Protein AF-A0A453LYG0-F1 (afdb_monomer)

Organism: Aegilops tauschii subsp. strangulata (NCBI:txid200361)

Mean predicted aligned error: 15.46 Å

InterPro domains:
  IPR027417 P-loop containing nucleoside triphosphate hydrolase [G3DSA:3.40.50.300] (55-150)
  IPR027417 P-loop containing nucleoside triphosphate hydrolase [SSF52540] (75-149)
  IPR050130 ATP-dependent Clp protease/Chaperone ClpA/ClpB [PTHR11638] (54-149)

Foldseek 3Di:
DDDDDDPPDPDPPPPPPPVVVVVVVVVVVVVVVCVVVVVVVVVVVVVVVVVVVVVVVVVCVQFWDWLQPDCDDDLPDCVVVLVVLLVLCLDPPPSDDDDDDDPPPPPVSSLNNNSPCQNVVVHPPSCNPPIRIDGDVVSVVVPCPDPDPPPDD

Nearest PDB structures (foldseek):
  1jbk-assembly1_A  TM=9.036E-01  e=5.954E-06  Escherichia coli
  8xon-assembly1_R  TM=9.119E-01  e=1.244E-05  Streptomyces hawaiiensis
  8a8v-assembly1_E  TM=8.755E-01  e=1.100E-05  Mycobacterium tuberculosis
  5wbw-assembly3_D  TM=8.709E-01  e=5.430E-05  Saccharomyces cerevisiae
  5wbw-assembly1_A  TM=8.774E-01  e=1.542E-04  Saccharomyces cerevisiae

Radius of gyration: 32.73 Å; Cα contacts (8 Å, |Δi|>4): 77; chains: 1; bounding box: 90×48×77 Å

Solvent-accessible surface area (backbone atoms only — not comparable to full-atom values): 9706 Å² total; per-residue (Å²): 143,85,83,88,83,70,93,87,58,100,62,87,76,76,77,73,58,72,73,59,57,54,54,53,51,52,50,51,53,54,46,66,67,45,49,64,56,54,53,49,52,50,51,52,53,52,50,51,55,49,47,59,54,49,55,66,51,49,61,48,66,76,41,35,44,79,54,53,72,54,94,62,72,88,62,79,92,54,63,70,62,39,51,51,44,52,59,40,50,67,38,96,66,84,45,74,73,80,92,84,77,69,89,86,72,51,72,66,45,48,57,46,38,46,23,49,30,42,64,71,60,73,48,61,80,87,49,57,85,61,80,44,66,49,68,47,62,66,67,49,53,73,69,56,84,73,82,68,83,86,81,80,126

Secondary structure (DSSP, 8-state):
------TT---------HHHHHHHHHHHHHHHHHHHHHHHHHHHHHHHHHHHHHHHHHHHHHHEEE-TTS------S-HHHHHHHHHHHT-SS---------TTS-HHHHHHHHHHHHHTT-S-GGGTT---EEE-HHHHHHH---S------

pLDDT: mean 73.02, std 14.65, range [38.0, 91.31]

Structure (mmCIF, N/CA/C/O backbone):
data_AF-A0A453LYG0-F1
#
_entry.id   AF-A0A453LYG0-F1
#
loop_
_atom_site.group_PDB
_atom_site.id
_atom_site.type_symbol
_atom_site.label_atom_id
_atom_site.label_alt_id
_atom_site.label_comp_id
_atom_site.label_asym_id
_atom_site.label_entity_id
_atom_site.label_seq_id
_atom_site.pdbx_PDB_ins_code
_atom_site.Cartn_x
_atom_site.Cartn_y
_atom_site.Cartn_z
_atom_site.occupancy
_atom_site.B_iso_or_equiv
_atom_site.auth_seq_id
_atom_site.auth_comp_id
_atom_site.auth_asym_id
_atom_site.auth_atom_id
_atom_site.pdbx_PDB_model_num
ATOM 1 N N . MET A 1 1 ? -38.938 16.462 56.316 1.00 45.50 1 MET A N 1
ATOM 2 C CA . MET A 1 1 ? -40.318 16.333 55.809 1.00 45.50 1 MET A CA 1
ATOM 3 C C . MET A 1 1 ? -41.266 16.518 56.980 1.00 45.50 1 MET A C 1
ATOM 5 O O . MET A 1 1 ? -41.480 15.572 57.719 1.00 45.50 1 MET A O 1
ATOM 9 N N . ILE A 1 2 ? -41.758 17.736 57.197 1.00 43.19 2 ILE A N 1
ATOM 10 C CA . ILE A 1 2 ? -42.880 18.004 58.104 1.00 43.19 2 ILE A CA 1
ATOM 11 C C . ILE A 1 2 ? -43.729 19.033 57.360 1.00 43.19 2 ILE A C 1
ATOM 13 O O . ILE A 1 2 ? -43.300 20.171 57.199 1.00 43.19 2 ILE A O 1
ATOM 17 N N . GLY A 1 3 ? -44.844 18.590 56.783 1.00 43.09 3 GLY A N 1
ATOM 18 C CA . GLY A 1 3 ? -45.801 19.452 56.095 1.00 43.09 3 GLY A CA 1
ATOM 19 C C . GLY A 1 3 ? -47.059 19.551 56.942 1.00 43.09 3 GLY A C 1
ATOM 20 O O . GLY A 1 3 ? -47.745 18.550 57.130 1.00 43.09 3 GLY A O 1
ATOM 21 N N . THR A 1 4 ? -47.332 20.731 57.486 1.00 51.84 4 THR A N 1
ATOM 22 C CA . THR A 1 4 ? -48.637 21.089 58.046 1.00 51.84 4 THR A CA 1
ATOM 23 C C . THR A 1 4 ? -49.592 21.410 56.895 1.00 51.84 4 THR A C 1
ATOM 25 O O . THR A 1 4 ? -49.265 22.209 56.019 1.00 51.84 4 THR A O 1
ATOM 28 N N . TYR A 1 5 ? -50.751 20.750 56.878 1.00 50.91 5 TYR A N 1
ATOM 29 C CA . TYR A 1 5 ? -51.824 20.943 55.900 1.00 50.91 5 TYR A CA 1
ATOM 30 C C . TYR A 1 5 ? -52.843 21.935 56.472 1.00 50.91 5 TYR A C 1
ATOM 32 O O . TYR A 1 5 ? -53.343 21.709 57.572 1.00 50.91 5 TYR A O 1
ATOM 40 N N . ASP A 1 6 ? -53.154 23.004 55.738 1.00 57.72 6 ASP A N 1
ATOM 41 C CA . ASP A 1 6 ? -54.212 23.962 56.086 1.00 57.72 6 ASP A CA 1
ATOM 42 C C . ASP A 1 6 ? -55.398 23.779 55.107 1.00 57.72 6 ASP A C 1
ATOM 44 O O . ASP A 1 6 ? -55.206 23.919 53.895 1.00 57.72 6 ASP A O 1
ATOM 48 N N . PRO A 1 7 ? -56.596 23.369 55.570 1.00 58.22 7 PRO A N 1
ATOM 49 C CA . PRO A 1 7 ? -57.652 22.833 54.704 1.00 58.22 7 PRO A CA 1
ATOM 50 C C . PRO A 1 7 ? -58.574 23.863 54.016 1.00 58.22 7 PRO A C 1
ATOM 52 O O . PRO A 1 7 ? -59.520 23.444 53.354 1.00 58.22 7 PRO A O 1
ATOM 55 N N . LEU A 1 8 ? -58.354 25.180 54.133 1.00 55.19 8 LEU A N 1
ATOM 56 C CA . LEU A 1 8 ? -59.321 26.186 53.636 1.00 55.19 8 LEU A CA 1
ATOM 57 C C . LEU A 1 8 ? -58.927 26.939 52.357 1.00 55.19 8 LEU A C 1
ATOM 59 O O . LEU A 1 8 ? -59.766 27.610 51.759 1.00 55.19 8 LEU A O 1
ATOM 63 N N . LEU A 1 9 ? -57.693 26.801 51.882 1.00 47.69 9 LEU A N 1
ATOM 64 C CA . LEU A 1 9 ? -57.247 27.379 50.615 1.00 47.69 9 LEU A CA 1
ATOM 65 C C . LEU A 1 9 ? -56.514 26.288 49.841 1.00 47.69 9 LEU A C 1
ATOM 67 O O . LEU A 1 9 ? -55.351 26.007 50.110 1.00 47.69 9 LEU A O 1
ATOM 71 N N . GLY A 1 10 ? -57.204 25.658 48.885 1.00 47.00 10 GLY A N 1
ATOM 72 C CA . GLY A 1 10 ? -56.681 24.625 47.978 1.00 47.00 10 GLY A CA 1
ATOM 73 C C . GLY A 1 10 ? -55.614 25.130 46.997 1.00 47.00 10 GLY A C 1
ATOM 74 O O . GLY A 1 10 ? -55.659 24.823 45.811 1.00 47.00 10 GLY A O 1
ATOM 75 N N . ALA A 1 11 ? -54.661 25.920 47.479 1.00 42.06 11 ALA A N 1
ATOM 76 C CA . ALA A 1 11 ? -53.499 26.383 46.757 1.00 42.06 11 ALA A CA 1
ATOM 77 C C . ALA A 1 11 ? -52.268 25.822 47.471 1.00 42.06 11 ALA A C 1
ATOM 79 O O . ALA A 1 11 ? -51.896 26.280 48.551 1.00 42.06 11 ALA A O 1
ATOM 80 N N . GLN A 1 12 ? -51.612 24.833 46.859 1.00 47.00 12 GLN A N 1
ATOM 81 C CA . GLN A 1 12 ? -50.244 24.502 47.237 1.00 47.00 12 GLN A CA 1
ATOM 82 C C . GLN A 1 12 ? -49.354 25.700 46.903 1.00 47.00 12 GLN A C 1
ATOM 84 O O . GLN A 1 12 ? -48.809 25.813 45.805 1.00 47.00 12 GLN A O 1
ATOM 89 N N . VAL A 1 13 ? -49.190 26.607 47.862 1.00 47.72 13 VAL A N 1
ATOM 90 C CA . VAL A 1 13 ? -48.079 27.548 47.853 1.00 47.72 13 VAL A CA 1
ATOM 91 C C . VAL A 1 13 ? -46.841 26.723 48.174 1.00 47.72 13 VAL A C 1
ATOM 93 O O . VAL A 1 13 ? -46.462 26.535 49.327 1.00 47.72 13 VAL A O 1
ATOM 96 N N . VAL A 1 14 ? -46.233 26.174 47.121 1.00 50.84 14 VAL A N 1
ATOM 97 C CA . VAL A 1 14 ? -44.866 25.659 47.148 1.00 50.84 14 VAL A CA 1
ATOM 98 C C . VAL A 1 14 ? -43.988 26.833 47.565 1.00 50.84 14 VAL A C 1
ATOM 100 O O . VAL A 1 14 ? -43.602 27.664 46.740 1.00 50.84 14 VAL A O 1
ATOM 103 N N . GLN A 1 15 ? -43.715 26.945 48.866 1.00 46.97 15 GLN A N 1
ATOM 104 C CA . GLN A 1 15 ? -42.695 27.842 49.383 1.00 46.97 15 GLN A CA 1
ATOM 105 C C . GLN A 1 15 ? -41.366 27.387 48.778 1.00 46.97 15 GLN A C 1
ATOM 107 O O . GLN A 1 15 ? -40.715 26.470 49.276 1.00 46.97 15 GLN A O 1
ATOM 112 N N . ARG A 1 16 ? -40.978 28.012 47.660 1.00 46.25 16 ARG A N 1
ATOM 113 C CA . ARG A 1 16 ? -39.605 27.975 47.166 1.00 46.25 16 ARG A CA 1
ATOM 114 C C . ARG A 1 16 ? -38.742 28.494 48.304 1.00 46.25 16 ARG A C 1
ATOM 116 O O . ARG A 1 16 ? -38.772 29.682 48.620 1.00 46.25 16 ARG A O 1
ATOM 123 N N . THR A 1 17 ? -38.012 27.600 48.951 1.00 51.50 17 THR A N 1
ATOM 124 C CA . THR A 1 17 ? -37.009 27.971 49.938 1.00 51.50 17 THR A CA 1
ATOM 125 C C . THR A 1 17 ? -36.022 28.912 49.249 1.00 51.50 17 THR A C 1
ATOM 127 O O . THR A 1 17 ? -35.336 28.543 48.298 1.00 51.50 17 THR A O 1
ATOM 130 N N . ALA A 1 18 ? -35.972 30.166 49.701 1.00 51.81 18 ALA A N 1
ATOM 131 C CA . ALA A 1 18 ? -35.125 31.219 49.136 1.00 51.81 18 ALA A CA 1
ATOM 132 C C . ALA A 1 18 ? -33.627 30.832 49.076 1.00 51.81 18 ALA A C 1
ATOM 134 O O . ALA A 1 18 ? -32.879 31.362 48.258 1.00 51.81 18 ALA A O 1
ATOM 135 N N . ALA A 1 19 ? -33.206 29.845 49.876 1.00 52.72 19 ALA A N 1
ATOM 136 C CA . ALA A 1 19 ? -31.865 29.263 49.859 1.00 52.72 19 ALA A CA 1
ATOM 137 C C . ALA A 1 19 ? -31.525 28.486 48.568 1.00 52.72 19 ALA A C 1
ATOM 139 O O . ALA A 1 19 ? -30.355 28.344 48.229 1.00 52.72 19 ALA A O 1
ATOM 140 N N . GLN A 1 20 ? -32.521 27.994 47.825 1.00 51.03 20 GLN A N 1
ATOM 141 C CA . GLN A 1 20 ? -32.302 27.241 46.583 1.00 51.03 20 GLN A CA 1
ATOM 142 C C . GLN A 1 20 ? -32.051 28.161 45.377 1.00 51.03 20 GLN A C 1
ATOM 144 O O . GLN A 1 20 ? -31.381 27.768 44.424 1.00 51.03 20 GLN A O 1
ATOM 149 N N . GLY A 1 21 ? -32.541 29.406 45.426 1.00 55.38 21 GLY A N 1
ATOM 150 C CA . GLY A 1 21 ? -32.334 30.398 44.369 1.00 55.38 21 GLY A CA 1
ATOM 151 C C . GLY A 1 21 ? -30.907 30.948 44.325 1.00 55.38 21 GLY A C 1
ATOM 152 O O . GLY A 1 21 ? -30.360 31.126 43.239 1.00 55.38 21 GLY A O 1
ATOM 153 N N . SER A 1 22 ? -30.2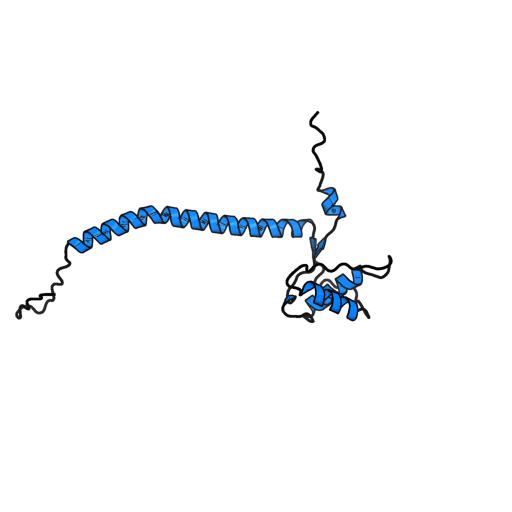73 31.164 45.484 1.00 62.28 22 SER A N 1
ATOM 154 C CA . SER A 1 22 ? -28.905 31.697 45.551 1.00 62.28 22 SER A CA 1
ATOM 155 C C . SER A 1 22 ? -27.869 30.693 45.051 1.00 62.28 22 SER A C 1
ATOM 157 O O . SER A 1 22 ? -26.976 31.069 44.299 1.00 62.28 22 SER A O 1
ATOM 159 N N . VAL A 1 23 ? -28.024 29.411 45.390 1.00 68.00 23 VAL A N 1
ATOM 160 C CA . VAL A 1 23 ? -27.112 28.340 44.962 1.00 68.00 23 VAL A CA 1
ATOM 161 C C . VAL A 1 23 ? -27.195 28.118 43.453 1.00 68.00 23 VAL A C 1
ATOM 163 O O . VAL A 1 23 ? -26.162 28.010 42.799 1.00 68.00 23 VAL A O 1
ATOM 166 N N . LEU A 1 24 ? -28.403 28.123 42.878 1.00 67.94 24 LEU A N 1
ATOM 167 C CA . LEU A 1 24 ? -28.593 28.023 41.426 1.00 67.94 24 LEU A CA 1
ATOM 168 C C . LEU A 1 24 ? -28.040 29.250 40.691 1.00 67.94 24 LEU A C 1
ATOM 170 O O . LEU A 1 24 ? -27.395 29.110 39.652 1.00 67.94 24 LEU A O 1
ATOM 174 N N . HIS A 1 25 ? -28.228 30.445 41.254 1.00 69.94 25 HIS A N 1
ATOM 175 C CA . HIS A 1 25 ? -27.649 31.670 40.712 1.00 69.94 25 HIS A CA 1
ATOM 176 C C . HIS A 1 25 ? -26.112 31.634 40.763 1.00 69.94 25 HIS A C 1
ATOM 178 O O . HIS A 1 25 ? -25.451 31.931 39.769 1.00 69.94 25 HIS A O 1
ATOM 184 N N . GLN A 1 26 ? -25.533 31.175 41.873 1.00 71.50 26 GLN A N 1
ATOM 185 C CA . GLN A 1 26 ? -24.088 31.045 42.052 1.00 71.50 26 GLN A CA 1
ATOM 186 C C . GLN A 1 26 ? -23.480 29.981 41.121 1.00 71.50 26 GLN A C 1
ATOM 188 O O . GLN A 1 26 ? -22.441 30.227 40.512 1.00 71.50 26 GLN A O 1
ATOM 193 N N . LEU A 1 27 ? -24.160 28.850 40.912 1.00 71.56 27 LEU A N 1
ATOM 194 C CA . LEU A 1 27 ? -23.784 27.834 39.921 1.00 71.56 27 LEU A CA 1
ATOM 195 C C . LEU A 1 27 ? -23.823 28.369 38.485 1.00 71.56 27 LEU A C 1
ATOM 197 O O . LEU A 1 27 ? -22.918 28.082 37.707 1.00 71.56 27 LEU A O 1
ATOM 201 N N . SER A 1 28 ? -24.826 29.182 38.140 1.00 70.94 28 SER A N 1
ATOM 202 C CA . SER A 1 28 ? -24.932 29.788 36.806 1.00 70.94 28 SER A CA 1
ATOM 203 C C . SER A 1 28 ? -23.796 30.776 36.511 1.00 70.94 28 SER A C 1
ATOM 205 O O . SER A 1 28 ? -23.317 30.853 35.381 1.00 70.94 28 SER A O 1
ATOM 207 N N . LEU A 1 29 ? -23.313 31.489 37.535 1.00 76.38 29 LEU A N 1
ATOM 208 C CA . LEU A 1 29 ? -22.173 32.402 37.421 1.00 76.38 29 LEU A CA 1
ATOM 209 C C . LEU A 1 29 ? -20.860 31.638 37.230 1.00 76.38 29 LEU A C 1
ATOM 211 O O . LEU A 1 29 ? -20.053 32.007 36.380 1.00 76.38 29 LEU A O 1
ATOM 215 N N . ILE A 1 30 ? -20.676 30.543 37.974 1.00 78.62 30 ILE A N 1
ATOM 216 C CA . ILE A 1 30 ? -19.520 29.650 37.819 1.00 78.62 30 ILE A CA 1
ATOM 217 C C . ILE A 1 30 ? -19.527 29.013 36.423 1.00 78.62 30 ILE A C 1
ATOM 219 O O . ILE A 1 30 ? -18.497 28.988 35.752 1.00 78.62 30 ILE A O 1
ATOM 223 N N . TRP A 1 31 ? -20.692 28.561 35.952 1.00 74.56 31 TRP A N 1
ATOM 224 C CA . TRP A 1 31 ? -20.843 27.980 34.620 1.00 74.56 31 TRP A CA 1
ATOM 225 C C . TRP A 1 31 ? -20.478 28.978 33.513 1.00 74.56 31 TRP A C 1
ATOM 227 O O . TRP A 1 31 ? -19.649 28.660 32.664 1.00 74.56 31 TRP A O 1
ATOM 237 N N . ARG A 1 32 ? -20.978 30.224 33.577 1.00 73.69 32 ARG A N 1
ATOM 238 C CA . ARG A 1 32 ? -20.622 31.295 32.620 1.00 73.69 32 ARG A CA 1
ATOM 239 C C . ARG A 1 32 ? -19.126 31.624 32.598 1.00 73.69 32 ARG A C 1
ATOM 241 O O . ARG A 1 32 ? -18.632 32.086 31.574 1.00 73.69 32 ARG A O 1
ATOM 248 N N . GLY A 1 33 ? -18.405 31.385 33.695 1.00 78.56 33 GLY A N 1
ATOM 249 C CA . GLY A 1 33 ? -16.949 31.535 33.748 1.00 78.56 33 GLY A CA 1
ATOM 250 C C . GLY A 1 33 ? -16.181 30.405 33.054 1.00 78.56 33 GLY A C 1
ATOM 251 O O . GLY A 1 33 ? -15.097 30.647 32.533 1.00 78.56 33 GLY A O 1
ATOM 252 N N . ILE A 1 34 ? -16.736 29.188 33.020 1.00 80.81 34 ILE A N 1
ATOM 253 C CA . ILE A 1 34 ? -16.080 27.979 32.489 1.00 80.81 34 ILE A CA 1
ATOM 254 C C . ILE A 1 34 ? -16.436 27.725 31.016 1.00 80.81 34 ILE A C 1
ATOM 256 O O . ILE A 1 34 ? -15.591 27.225 30.272 1.00 80.81 34 ILE A O 1
ATOM 260 N N . GLU A 1 35 ? -17.635 28.111 30.562 1.00 74.00 35 GLU A N 1
ATOM 261 C CA . GLU A 1 35 ? -18.050 27.987 29.155 1.00 74.00 35 GLU A CA 1
ATOM 262 C C . GLU A 1 35 ? -17.001 28.472 28.139 1.00 74.00 35 GLU A C 1
ATOM 264 O O . GLU A 1 35 ? -16.658 27.688 27.250 1.00 74.00 35 GLU A O 1
ATOM 269 N N . PRO A 1 36 ? -16.417 29.685 28.245 1.00 76.38 36 PRO A N 1
ATOM 270 C CA . PRO A 1 36 ? -15.432 30.140 27.264 1.00 76.38 36 PRO A CA 1
ATOM 271 C C . PRO A 1 36 ? -14.183 29.247 27.209 1.00 76.38 36 PRO A C 1
ATOM 273 O O . PRO A 1 36 ? -13.622 29.065 26.131 1.00 76.38 36 PRO A O 1
ATOM 276 N N . PHE A 1 37 ? -13.775 28.631 28.323 1.00 78.50 37 PHE A N 1
ATOM 277 C CA . PHE A 1 37 ? -12.641 27.701 28.348 1.00 78.50 37 PHE A CA 1
ATOM 278 C C . PHE A 1 37 ? -12.975 26.359 27.690 1.00 78.50 37 PHE A C 1
ATOM 280 O O . PHE A 1 37 ? -12.139 25.802 26.978 1.00 78.50 37 PHE A O 1
ATOM 287 N N . VAL A 1 38 ? -14.200 25.859 27.870 1.00 77.19 38 VAL A N 1
ATOM 288 C CA . VAL A 1 38 ? -14.670 24.628 27.216 1.00 77.19 38 VAL A CA 1
ATOM 289 C C . VAL A 1 38 ? -14.798 24.834 25.706 1.00 77.19 38 VAL A C 1
ATOM 291 O O . VAL A 1 38 ? -14.319 24.004 24.931 1.00 77.19 38 VAL A O 1
ATOM 294 N N . PHE A 1 39 ? -15.368 25.962 25.272 1.00 77.94 39 PHE A N 1
ATOM 295 C CA . PHE A 1 39 ? -15.479 26.297 23.850 1.00 77.94 39 PHE A CA 1
ATOM 296 C C . PHE A 1 39 ? -14.111 26.519 23.196 1.00 77.94 39 PHE A C 1
ATOM 298 O O . PHE A 1 39 ? -13.876 26.021 22.093 1.00 77.94 39 PHE A O 1
ATOM 305 N N . LEU A 1 40 ? -13.183 27.199 23.877 1.00 77.81 40 LEU A N 1
ATOM 306 C CA . LEU A 1 40 ? -11.825 27.406 23.370 1.00 77.81 40 LEU A CA 1
ATOM 307 C C . LEU A 1 40 ? -11.053 26.081 23.263 1.00 77.81 40 LEU A C 1
ATOM 309 O O . LEU A 1 40 ? -10.428 25.818 22.237 1.00 77.81 40 LEU A O 1
ATOM 313 N N . GLY A 1 41 ? -11.147 25.213 24.275 1.00 78.62 41 GLY A N 1
ATOM 314 C CA . GLY A 1 41 ? -10.530 23.884 24.250 1.00 78.62 41 GLY A CA 1
ATOM 315 C C . GLY A 1 41 ? -11.070 22.999 23.122 1.00 78.62 41 GLY A C 1
ATOM 316 O O . GLY A 1 41 ? -10.294 22.361 22.407 1.00 78.62 41 GLY A O 1
ATOM 317 N N . ALA A 1 42 ? -12.387 23.010 22.899 1.00 79.62 42 ALA A N 1
ATOM 318 C CA . ALA A 1 42 ? -13.015 22.281 21.798 1.00 79.62 42 ALA A CA 1
ATOM 319 C C . ALA A 1 42 ? -12.587 22.818 20.420 1.00 79.62 42 ALA A C 1
ATOM 321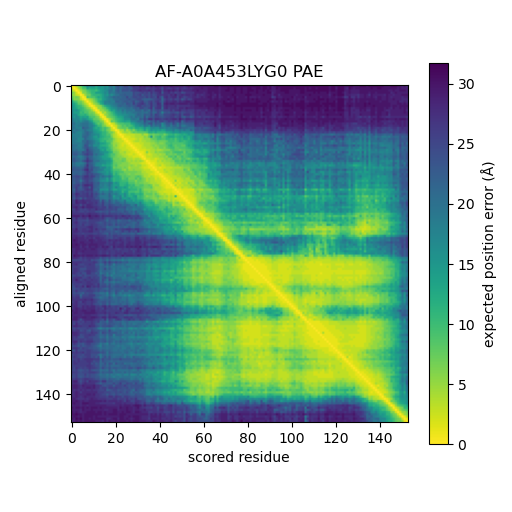 O O . ALA A 1 42 ? -12.287 22.030 19.520 1.00 79.62 42 ALA A O 1
ATOM 322 N N . ALA A 1 43 ? -12.499 24.142 20.255 1.00 81.88 43 ALA A N 1
ATOM 323 C CA . ALA A 1 43 ? -12.072 24.769 19.006 1.00 81.88 43 ALA A CA 1
ATOM 324 C C . ALA A 1 43 ? -10.612 24.435 18.656 1.00 81.88 43 ALA A C 1
ATOM 326 O O . ALA A 1 43 ? -10.314 24.098 17.510 1.00 81.88 43 ALA A O 1
ATOM 327 N N . VAL A 1 44 ? -9.709 24.457 19.642 1.00 83.69 44 VAL A N 1
ATOM 328 C CA . VAL A 1 44 ? -8.301 24.075 19.451 1.00 83.69 44 VAL A CA 1
ATOM 329 C C . VAL A 1 44 ? -8.176 22.585 19.121 1.00 83.69 44 VAL A C 1
ATOM 331 O O . VAL A 1 44 ? -7.446 22.226 18.197 1.00 83.69 44 VAL A O 1
ATOM 334 N N . GLY A 1 45 ? -8.925 21.716 19.809 1.00 80.25 45 GLY A N 1
ATOM 335 C CA . GLY A 1 45 ? -8.936 20.276 19.533 1.00 80.25 45 GLY A CA 1
ATOM 336 C C . GLY A 1 45 ? -9.424 19.940 18.119 1.00 80.25 45 GLY A C 1
ATOM 337 O O . GLY A 1 45 ? -8.778 19.170 17.404 1.00 80.25 45 GLY A O 1
ATOM 338 N N . LEU A 1 46 ? -10.521 20.565 17.678 1.00 79.94 46 LEU A N 1
ATOM 339 C CA . LEU A 1 46 ? -11.047 20.408 16.318 1.00 79.94 46 LEU A CA 1
ATOM 340 C C . LEU A 1 46 ? -10.105 21.003 15.265 1.00 79.94 46 LEU A C 1
ATOM 342 O O . LEU A 1 46 ? -9.895 20.386 14.222 1.00 79.94 46 LEU A O 1
ATOM 346 N N . GLY A 1 47 ? -9.497 22.159 15.542 1.00 83.06 47 GLY A N 1
ATOM 347 C CA . GLY A 1 47 ? -8.516 22.791 14.660 1.00 83.06 47 GLY A CA 1
ATOM 348 C C . GLY A 1 47 ? -7.261 21.938 14.468 1.00 83.06 47 GLY A C 1
ATOM 349 O O . GLY A 1 47 ? -6.811 21.749 13.339 1.00 83.06 47 GLY A O 1
ATOM 350 N N . TRP A 1 48 ? -6.732 21.349 15.542 1.00 74.19 48 TRP A N 1
ATOM 351 C CA . TRP A 1 48 ? -5.573 20.455 15.483 1.00 74.19 48 TRP A CA 1
ATOM 352 C C . TRP A 1 48 ? -5.884 19.143 14.744 1.00 74.19 48 TRP A C 1
ATOM 354 O O . TRP A 1 48 ? -5.103 18.700 13.896 1.00 74.19 48 TRP A O 1
ATOM 364 N N . ALA A 1 49 ? -7.060 18.555 14.982 1.00 74.88 49 ALA A N 1
ATOM 365 C CA . ALA A 1 49 ? -7.533 17.388 14.235 1.00 74.88 49 ALA A CA 1
ATOM 366 C C . ALA A 1 49 ? -7.734 17.699 12.738 1.00 74.88 49 ALA A C 1
ATOM 368 O O . ALA A 1 49 ? -7.366 16.901 11.874 1.00 74.88 49 ALA A O 1
ATOM 369 N N . ALA A 1 50 ? -8.268 18.877 12.409 1.00 77.25 50 ALA A N 1
ATOM 370 C CA . ALA A 1 50 ? -8.428 19.320 11.029 1.00 77.25 50 ALA A CA 1
ATOM 371 C C . ALA A 1 50 ? -7.073 19.571 10.347 1.00 77.25 50 ALA A C 1
ATOM 373 O O . ALA A 1 50 ? -6.867 19.121 9.221 1.00 77.25 50 ALA A O 1
ATOM 374 N N . TRP A 1 51 ? -6.129 20.234 11.020 1.00 70.81 51 TRP A N 1
ATOM 375 C CA . TRP A 1 51 ? -4.800 20.521 10.475 1.00 70.81 51 TRP A CA 1
ATOM 376 C C . TRP A 1 51 ? -4.004 19.239 10.199 1.00 70.81 51 TRP A C 1
ATOM 378 O O . TRP A 1 51 ? -3.523 19.045 9.084 1.00 70.81 51 TRP A O 1
ATOM 388 N N . THR A 1 52 ? -3.964 18.304 11.155 1.00 71.38 52 THR A N 1
ATOM 389 C CA . THR A 1 52 ? -3.313 16.991 10.969 1.00 71.38 52 THR A CA 1
ATOM 390 C C . THR A 1 52 ? -3.961 16.159 9.854 1.00 71.38 52 THR A C 1
ATOM 392 O O . THR A 1 52 ? -3.275 15.415 9.146 1.00 71.38 52 THR A O 1
ATOM 395 N N . TYR A 1 53 ? -5.274 16.306 9.640 1.00 70.81 53 TYR A N 1
ATOM 396 C CA . TYR A 1 53 ? -5.980 15.694 8.513 1.00 70.81 53 TYR A CA 1
ATOM 397 C C . TYR A 1 53 ? -5.621 16.334 7.161 1.00 70.81 53 TYR A C 1
ATOM 399 O O . TYR A 1 53 ? -5.438 15.618 6.170 1.00 70.81 53 TYR A O 1
ATOM 407 N N . TYR A 1 54 ? -5.510 17.665 7.106 1.00 66.88 54 TYR A N 1
ATOM 408 C CA . TYR A 1 54 ? -5.125 18.399 5.897 1.00 66.88 54 TYR A CA 1
ATOM 409 C C . TYR A 1 54 ? -3.679 18.114 5.484 1.00 66.88 54 TYR A C 1
ATOM 411 O O . TYR A 1 54 ? -3.434 17.821 4.312 1.00 66.88 54 TYR A O 1
ATOM 419 N N . ASP A 1 55 ? -2.749 18.123 6.437 1.00 67.25 55 ASP A N 1
ATOM 420 C CA . ASP A 1 55 ? -1.319 17.915 6.199 1.00 67.25 55 ASP A CA 1
ATOM 421 C C . ASP A 1 55 ? -1.034 16.538 5.568 1.00 67.25 55 ASP A C 1
ATOM 423 O O . ASP A 1 55 ? -0.418 16.425 4.504 1.00 67.25 55 ASP A O 1
ATOM 427 N N . ARG A 1 56 ? -1.636 15.472 6.117 1.00 59.03 56 ARG A N 1
ATOM 428 C CA . ARG A 1 56 ? -1.469 14.103 5.598 1.00 59.03 56 ARG A CA 1
ATOM 429 C C . ARG A 1 56 ? -2.011 13.924 4.172 1.00 59.03 56 ARG A C 1
ATOM 431 O O . ARG A 1 56 ? -1.511 13.086 3.419 1.00 59.03 56 ARG A O 1
ATOM 438 N N . LYS A 1 57 ? -3.037 14.687 3.776 1.00 61.94 57 LYS A N 1
ATOM 439 C CA . LYS A 1 57 ? -3.574 14.663 2.404 1.00 61.94 57 LYS A CA 1
ATOM 440 C C . LYS A 1 57 ? -2.788 15.543 1.435 1.00 61.94 57 LYS A C 1
ATOM 442 O O . LYS A 1 57 ? -2.805 15.245 0.240 1.00 61.94 57 LYS A O 1
ATOM 447 N N . ALA A 1 58 ? -2.125 16.594 1.913 1.00 63.31 58 ALA A N 1
ATOM 448 C CA . ALA A 1 58 ? -1.360 17.506 1.070 1.00 63.31 58 ALA A CA 1
ATOM 449 C C . ALA A 1 58 ? -0.161 16.796 0.422 1.00 63.31 58 ALA A C 1
ATOM 451 O O . ALA A 1 58 ? -0.020 16.842 -0.797 1.00 63.31 58 ALA A O 1
ATOM 452 N N . ALA A 1 59 ? 0.617 16.029 1.194 1.00 65.44 59 ALA A N 1
ATOM 453 C CA . ALA A 1 59 ? 1.798 15.328 0.678 1.00 65.44 59 ALA A CA 1
ATOM 454 C C . ALA A 1 59 ? 1.474 14.335 -0.458 1.00 65.44 59 ALA A C 1
ATOM 456 O O . ALA A 1 59 ? 2.153 14.305 -1.485 1.00 65.44 59 ALA A O 1
ATOM 457 N N . MET A 1 60 ? 0.395 13.555 -0.319 1.00 65.56 60 MET A N 1
ATOM 458 C CA . MET A 1 60 ? -0.024 12.605 -1.359 1.00 65.56 60 MET A CA 1
ATOM 459 C C . MET A 1 60 ? -0.603 13.285 -2.604 1.00 65.56 60 MET A C 1
ATOM 461 O O . MET A 1 60 ? -0.541 12.703 -3.680 1.00 65.56 60 MET A O 1
ATOM 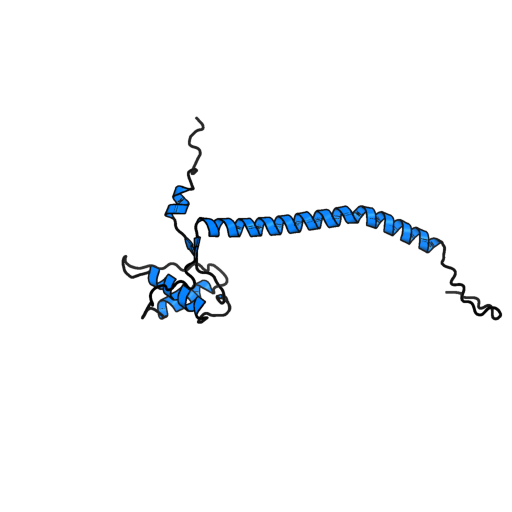465 N N . ARG A 1 61 ? -1.168 14.493 -2.482 1.00 65.75 61 ARG A N 1
ATOM 466 C CA . ARG A 1 61 ? -1.676 15.253 -3.636 1.00 65.75 61 ARG A CA 1
ATOM 467 C C . ARG A 1 61 ? -0.555 15.816 -4.502 1.00 65.75 61 ARG A C 1
ATOM 469 O O . ARG A 1 61 ? -0.740 15.918 -5.707 1.00 65.75 61 ARG A O 1
ATOM 476 N N . THR A 1 62 ? 0.571 16.172 -3.891 1.00 69.94 62 THR A N 1
ATOM 477 C CA . THR A 1 62 ? 1.694 16.800 -4.596 1.00 69.94 62 THR A CA 1
ATOM 478 C C . THR A 1 62 ? 2.548 15.781 -5.351 1.00 69.94 62 THR A C 1
ATOM 480 O O . THR A 1 62 ? 2.930 16.040 -6.485 1.00 69.94 62 THR A O 1
ATOM 483 N N . TYR A 1 63 ? 2.815 14.613 -4.754 1.00 74.31 63 TYR A N 1
ATOM 484 C CA . TYR A 1 63 ? 3.760 13.627 -5.310 1.00 74.31 63 TYR A CA 1
ATOM 485 C C . TYR A 1 63 ? 3.119 12.293 -5.716 1.00 74.31 63 TYR A C 1
ATOM 487 O O . TYR A 1 63 ? 3.773 11.436 -6.310 1.00 74.31 63 TYR A O 1
ATOM 495 N N . GLY A 1 64 ? 1.850 12.084 -5.362 1.00 76.69 64 GLY A N 1
ATOM 496 C CA . GLY A 1 64 ? 1.146 10.829 -5.580 1.00 76.69 64 GLY A CA 1
ATOM 497 C C . GLY A 1 64 ? 0.246 10.864 -6.811 1.00 76.69 64 GLY A C 1
ATOM 498 O O . GLY A 1 64 ? -0.647 11.703 -6.933 1.00 76.69 64 GLY A O 1
ATOM 499 N N . ARG A 1 65 ? 0.410 9.883 -7.698 1.00 81.12 65 ARG A N 1
ATOM 500 C CA . ARG A 1 65 ? -0.499 9.620 -8.814 1.00 81.12 65 ARG A CA 1
ATOM 501 C C . ARG A 1 65 ? -1.460 8.495 -8.447 1.00 81.12 65 ARG A C 1
ATOM 503 O O . ARG A 1 65 ? -1.055 7.366 -8.193 1.00 81.12 65 ARG A O 1
ATOM 510 N N . HIS A 1 66 ? -2.761 8.776 -8.464 1.00 80.62 66 HIS A N 1
ATOM 511 C CA . HIS A 1 66 ? -3.775 7.732 -8.311 1.00 80.62 66 HIS A CA 1
ATOM 512 C C . HIS A 1 66 ? -3.844 6.852 -9.566 1.00 80.62 66 HIS A C 1
ATOM 514 O O . HIS A 1 66 ? -4.038 7.363 -10.677 1.00 80.62 66 HIS A O 1
ATOM 520 N N . ILE A 1 67 ? -3.715 5.537 -9.368 1.00 78.94 67 ILE A N 1
ATOM 521 C CA . ILE A 1 67 ? -3.811 4.528 -10.437 1.00 78.94 67 ILE A CA 1
ATOM 522 C C . ILE A 1 67 ? -5.087 3.677 -10.348 1.00 78.94 67 ILE A C 1
ATOM 524 O O . ILE A 1 67 ? -5.434 2.983 -11.297 1.00 78.94 67 ILE A O 1
ATOM 528 N N . THR A 1 68 ? -5.839 3.769 -9.245 1.00 73.88 68 THR A N 1
ATOM 529 C CA . THR A 1 68 ? -7.129 3.081 -9.078 1.00 73.88 68 THR A CA 1
ATOM 530 C C . THR A 1 68 ? -8.144 3.541 -10.133 1.00 73.88 68 THR A C 1
ATOM 532 O O . THR A 1 68 ? -8.487 4.720 -10.184 1.00 73.88 68 THR A O 1
ATOM 535 N N . GLY A 1 69 ? -8.638 2.615 -10.962 1.00 63.09 69 GLY A N 1
ATOM 536 C CA . GLY A 1 69 ? -9.733 2.866 -11.912 1.00 63.09 69 GLY A CA 1
ATOM 537 C C . GLY A 1 69 ? -9.352 3.593 -13.207 1.00 63.09 69 GLY A C 1
ATOM 538 O O . GLY A 1 69 ? -10.216 3.799 -14.055 1.00 63.09 69 GLY A O 1
ATOM 539 N N . LYS A 1 70 ? -8.078 3.950 -13.410 1.00 58.41 70 LYS A N 1
ATOM 540 C CA . LYS A 1 70 ? -7.595 4.248 -14.767 1.00 58.41 70 LYS A CA 1
ATOM 541 C C . LYS A 1 70 ? -7.585 2.938 -15.552 1.00 58.41 70 LYS A C 1
ATOM 543 O O . LYS A 1 70 ? -7.391 1.892 -14.943 1.00 58.41 70 LYS A O 1
ATOM 548 N N . GLY A 1 71 ? -7.813 2.976 -16.864 1.00 55.28 71 GLY A N 1
ATOM 549 C CA . GLY A 1 71 ? -7.696 1.811 -17.752 1.00 55.28 71 GLY A CA 1
ATOM 550 C C . GLY A 1 71 ? -6.249 1.322 -17.846 1.00 55.28 71 GLY A C 1
ATOM 551 O O . GLY A 1 71 ? -5.623 1.435 -18.892 1.00 55.28 71 GLY A O 1
ATOM 552 N N . VAL A 1 72 ? -5.696 0.870 -16.722 1.00 56.50 72 VAL A N 1
ATOM 553 C CA . VAL A 1 72 ? -4.405 0.204 -16.622 1.00 56.50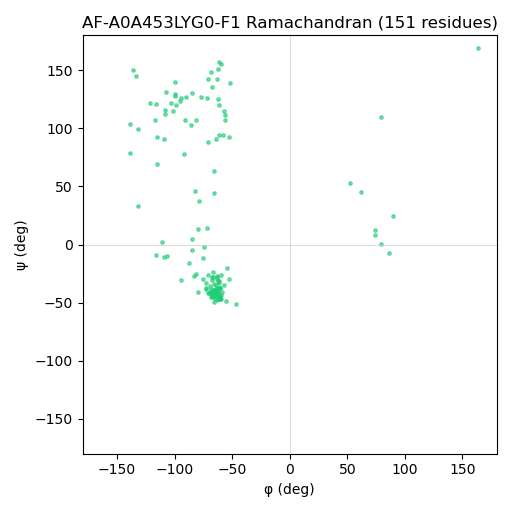 72 VAL A CA 1
ATOM 554 C C . VAL A 1 72 ? -4.532 -1.148 -17.313 1.00 56.50 72 VAL A C 1
ATOM 556 O O . VAL A 1 72 ? -5.562 -1.814 -17.190 1.00 56.50 72 VAL A O 1
ATOM 559 N N . GLY A 1 73 ? -3.529 -1.487 -18.124 1.00 58.06 73 GLY A N 1
ATOM 560 C CA .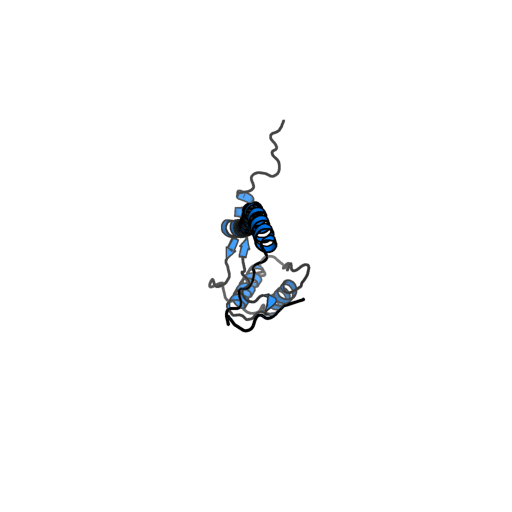 GLY A 1 73 ? -3.562 -2.640 -19.018 1.00 58.06 73 GLY A CA 1
ATOM 561 C C . GLY A 1 73 ? -3.951 -3.915 -18.277 1.00 58.06 73 GLY A C 1
ATOM 562 O O . GLY A 1 73 ? -3.530 -4.134 -17.147 1.00 58.06 73 GLY A O 1
ATOM 563 N N . LEU A 1 74 ? -4.786 -4.743 -18.906 1.00 56.28 74 LEU A N 1
ATOM 564 C CA . LEU A 1 74 ? -5.205 -6.029 -18.355 1.00 56.28 74 LEU A CA 1
ATOM 565 C C . LEU A 1 74 ? -3.973 -6.882 -18.044 1.00 56.28 74 LEU A C 1
ATOM 567 O O . LEU A 1 74 ? -3.271 -7.342 -18.944 1.00 56.28 74 LEU A O 1
ATOM 571 N N . VAL A 1 75 ? -3.722 -7.100 -16.758 1.00 64.44 75 VAL A N 1
ATOM 572 C CA . VAL A 1 75 ? -2.641 -7.964 -16.291 1.00 64.44 75 VAL A CA 1
ATOM 573 C C . VAL A 1 75 ? -3.187 -9.380 -16.276 1.00 64.44 75 VAL A C 1
ATOM 575 O O . VAL A 1 75 ? -3.976 -9.739 -15.408 1.00 64.44 75 VAL A O 1
ATOM 578 N N . VAL A 1 76 ? -2.810 -10.173 -17.276 1.00 62.62 76 VAL A N 1
ATOM 579 C CA . VAL A 1 76 ? -3.269 -11.558 -17.430 1.00 62.62 76 VAL A CA 1
ATOM 580 C C . VAL A 1 76 ? -2.189 -12.514 -16.917 1.00 62.62 76 VAL A C 1
ATOM 582 O O . VAL A 1 76 ? -1.030 -12.406 -17.313 1.00 62.62 76 VAL A O 1
ATOM 585 N N . GLY A 1 77 ? -2.570 -13.456 -16.045 1.00 69.81 77 GLY A N 1
ATOM 586 C CA . GLY A 1 77 ? -1.734 -14.607 -15.670 1.00 69.81 77 GLY A CA 1
ATOM 587 C C . GLY A 1 77 ? -0.787 -14.422 -14.477 1.00 69.81 77 GLY A C 1
ATOM 588 O O . GLY A 1 77 ? 0.220 -15.118 -14.414 1.00 69.81 77 GLY A O 1
ATOM 589 N N . ARG A 1 78 ? -1.075 -13.493 -13.549 1.00 79.50 78 ARG A N 1
ATOM 590 C CA . ARG A 1 78 ? -0.275 -13.241 -12.319 1.00 79.50 78 ARG A CA 1
ATOM 591 C C . ARG A 1 78 ? -1.112 -13.152 -11.050 1.00 79.50 78 ARG A C 1
ATOM 593 O O . ARG A 1 78 ? -0.857 -12.358 -10.144 1.00 79.50 78 ARG A O 1
ATOM 600 N N . ASP A 1 79 ? -2.183 -13.929 -11.036 1.00 84.56 79 ASP A N 1
ATOM 601 C CA . ASP A 1 79 ? -3.175 -13.895 -9.975 1.00 84.56 79 ASP A CA 1
ATOM 602 C C . ASP A 1 79 ? -2.587 -14.354 -8.632 1.00 84.56 79 ASP A C 1
ATOM 604 O O . ASP A 1 79 ? -2.809 -13.691 -7.618 1.00 84.56 79 ASP A O 1
ATOM 608 N N . ASP A 1 80 ? -1.733 -15.380 -8.644 1.00 87.69 80 ASP A N 1
ATOM 609 C CA . ASP A 1 80 ? -1.080 -15.917 -7.446 1.00 87.69 80 ASP A CA 1
ATOM 610 C C . ASP A 1 80 ? -0.149 -14.900 -6.765 1.00 87.69 80 ASP A C 1
ATOM 612 O O . ASP A 1 80 ? -0.119 -14.796 -5.532 1.00 87.69 80 ASP A O 1
ATOM 616 N N . GLU A 1 81 ? 0.627 -14.122 -7.533 1.00 89.12 81 GLU A N 1
ATOM 617 C CA . GLU A 1 81 ? 1.463 -13.067 -6.955 1.00 89.12 81 GLU A CA 1
ATOM 618 C C . GLU A 1 81 ? 0.619 -11.948 -6.348 1.00 89.12 81 GLU A C 1
ATOM 620 O O . GLU A 1 81 ? 0.941 -11.455 -5.262 1.00 89.12 81 GLU A O 1
ATOM 625 N N . ILE A 1 82 ? -0.468 -11.560 -7.018 1.00 89.00 82 ILE A N 1
ATOM 626 C CA . ILE A 1 82 ? -1.376 -10.524 -6.520 1.00 89.00 82 ILE A CA 1
ATOM 627 C C . ILE A 1 82 ? -2.042 -10.992 -5.218 1.00 89.00 82 ILE A C 1
ATOM 629 O O . ILE A 1 82 ? -2.100 -10.224 -4.256 1.00 89.00 82 ILE A O 1
ATOM 633 N N . ASP A 1 83 ? -2.462 -12.255 -5.133 1.00 89.81 83 ASP A N 1
ATOM 634 C CA . ASP A 1 83 ? -3.046 -12.834 -3.919 1.00 89.81 83 ASP A CA 1
ATOM 635 C C . ASP A 1 83 ? -2.057 -12.867 -2.746 1.00 89.81 83 ASP A C 1
ATOM 637 O O . ASP A 1 83 ? -2.417 -12.544 -1.606 1.00 89.81 83 ASP A O 1
ATOM 641 N N . ARG A 1 84 ? -0.774 -13.147 -3.006 1.00 90.56 84 ARG A N 1
ATOM 642 C CA . ARG A 1 84 ? 0.278 -13.032 -1.979 1.00 90.56 84 ARG A CA 1
ATOM 643 C C . ARG A 1 84 ? 0.455 -11.597 -1.496 1.00 90.56 84 ARG A C 1
ATOM 645 O O . ARG A 1 84 ? 0.577 -11.381 -0.290 1.00 90.56 84 ARG A O 1
ATOM 652 N N . VAL A 1 85 ? 0.454 -10.619 -2.402 1.00 91.00 85 VAL A N 1
ATOM 653 C CA . VAL A 1 85 ? 0.550 -9.197 -2.037 1.00 91.00 85 VAL A CA 1
ATOM 654 C C . VAL A 1 85 ? -0.642 -8.787 -1.174 1.00 91.00 85 VAL A C 1
ATOM 656 O O . VAL A 1 85 ? -0.440 -8.201 -0.114 1.00 91.00 85 VAL A O 1
ATOM 659 N N . ILE A 1 86 ? -1.864 -9.157 -1.563 1.00 90.75 86 ILE A N 1
ATOM 660 C CA . ILE A 1 86 ? -3.087 -8.906 -0.784 1.00 90.75 86 ILE A CA 1
ATOM 661 C C . ILE A 1 86 ? -2.951 -9.490 0.628 1.00 90.75 86 ILE A C 1
ATOM 663 O O . ILE A 1 86 ? -3.169 -8.785 1.613 1.00 90.75 86 ILE A O 1
ATOM 667 N N . SER A 1 87 ? -2.517 -10.747 0.737 1.00 90.56 87 SER A N 1
ATOM 668 C CA . SER A 1 87 ? -2.302 -11.420 2.023 1.00 90.56 87 SER A CA 1
ATOM 669 C C . SER A 1 87 ? -1.284 -10.693 2.914 1.00 90.56 87 SER A C 1
ATOM 671 O O . SER A 1 87 ? -1.504 -10.550 4.117 1.00 90.56 87 SER A O 1
ATOM 673 N N . ILE A 1 88 ? -0.189 -10.177 2.341 1.00 90.88 88 ILE A N 1
ATOM 674 C CA . ILE A 1 88 ? 0.819 -9.388 3.069 1.00 90.88 88 ILE A CA 1
ATOM 675 C C . ILE A 1 88 ? 0.242 -8.045 3.534 1.00 90.88 88 ILE A C 1
ATOM 677 O O . ILE A 1 88 ? 0.443 -7.663 4.688 1.00 90.88 88 ILE A O 1
ATOM 681 N N . LEU A 1 89 ? -0.492 -7.346 2.665 1.00 89.56 89 LEU A N 1
ATOM 682 C CA . LEU A 1 89 ? -1.085 -6.039 2.965 1.00 89.56 89 LEU A CA 1
ATOM 683 C C . LEU A 1 89 ? -2.191 -6.121 4.030 1.00 89.56 89 LEU A C 1
ATOM 685 O O . LEU A 1 89 ? -2.355 -5.186 4.811 1.00 89.56 89 LEU A O 1
ATOM 689 N N . CYS A 1 90 ? -2.917 -7.238 4.109 1.00 89.88 90 CYS A N 1
ATOM 690 C CA . CYS A 1 90 ? -3.946 -7.471 5.127 1.00 89.88 90 CYS A CA 1
ATOM 691 C C . CYS A 1 90 ? -3.396 -7.789 6.529 1.00 89.88 90 CYS A C 1
ATOM 693 O O . CYS A 1 90 ? -4.178 -7.966 7.467 1.00 89.88 90 CYS A O 1
ATOM 695 N N . ARG A 1 91 ? -2.072 -7.881 6.714 1.00 90.62 91 ARG A N 1
ATOM 696 C CA . ARG A 1 91 ? -1.476 -8.141 8.033 1.00 90.62 91 ARG A CA 1
ATOM 697 C C . ARG A 1 91 ? -1.616 -6.926 8.950 1.00 90.62 91 ARG A C 1
ATOM 699 O O . ARG A 1 91 ? -1.439 -5.788 8.533 1.00 90.62 91 ARG A O 1
ATOM 706 N N . LYS A 1 92 ? -1.860 -7.179 10.241 1.00 86.94 92 LYS A N 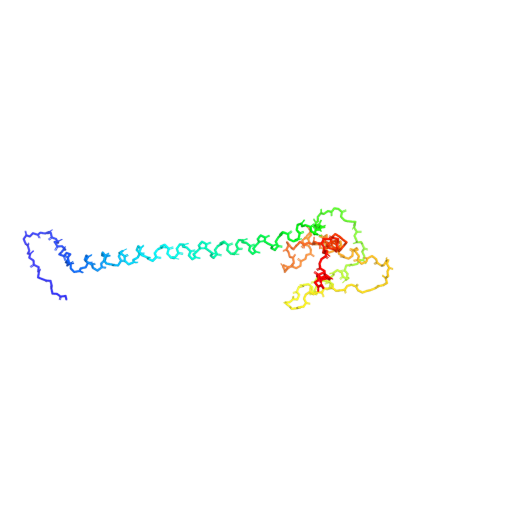1
ATOM 707 C CA . LYS A 1 92 ? -1.972 -6.129 11.275 1.00 86.94 92 LYS A CA 1
ATOM 708 C C . LYS A 1 92 ? -0.655 -5.388 11.538 1.00 86.94 92 LYS A C 1
ATOM 710 O O . LYS A 1 92 ? -0.679 -4.239 11.960 1.00 86.94 92 LYS A O 1
ATOM 715 N N . THR A 1 93 ? 0.486 -6.041 11.328 1.00 91.31 93 THR A N 1
ATOM 716 C CA . THR A 1 93 ? 1.822 -5.477 11.564 1.00 91.31 93 THR A CA 1
ATOM 717 C C . THR A 1 93 ? 2.733 -5.758 10.372 1.00 91.31 93 THR A C 1
ATOM 719 O O . THR A 1 93 ? 2.631 -6.813 9.745 1.00 91.31 93 THR A O 1
ATOM 722 N N . LYS A 1 94 ? 3.636 -4.812 10.065 1.00 86.69 94 LYS A N 1
ATOM 723 C CA . LYS A 1 94 ? 4.615 -4.900 8.961 1.00 86.69 94 LYS A CA 1
ATOM 724 C C . LYS A 1 94 ? 3.967 -5.227 7.603 1.00 86.69 94 LYS A C 1
ATOM 726 O O . LYS A 1 94 ? 4.369 -6.162 6.917 1.00 86.69 94 LYS A O 1
ATOM 731 N N . ASN A 1 95 ? 2.967 -4.448 7.210 1.00 90.12 95 ASN A N 1
ATOM 732 C CA . ASN A 1 95 ? 2.180 -4.628 5.986 1.00 90.12 95 ASN A CA 1
ATOM 733 C C . ASN A 1 95 ? 2.883 -4.126 4.704 1.00 90.12 95 ASN A C 1
ATOM 735 O O . ASN A 1 95 ? 2.235 -3.582 3.816 1.00 90.12 95 ASN A O 1
ATOM 739 N N . CYS A 1 96 ? 4.200 -4.306 4.582 1.00 88.12 96 CYS A N 1
ATOM 740 C CA . CYS A 1 96 ? 4.970 -3.857 3.419 1.00 88.12 96 CYS A CA 1
ATOM 741 C C . CYS A 1 96 ? 5.262 -5.034 2.480 1.00 88.12 96 CYS A C 1
ATOM 743 O O . CYS A 1 96 ? 6.002 -5.948 2.844 1.00 88.12 96 CYS A O 1
ATOM 745 N N . ALA A 1 97 ? 4.711 -5.004 1.265 1.00 88.00 97 ALA A N 1
ATOM 746 C CA . ALA A 1 97 ? 5.036 -5.972 0.221 1.00 88.00 97 ALA A CA 1
ATOM 747 C C . ALA A 1 97 ? 6.213 -5.466 -0.629 1.00 88.00 97 ALA A C 1
ATOM 749 O O . ALA A 1 97 ? 6.167 -4.358 -1.159 1.00 88.00 97 ALA A O 1
ATOM 750 N N . ALA A 1 98 ? 7.255 -6.285 -0.777 1.00 88.75 98 ALA A N 1
ATOM 751 C CA . ALA A 1 98 ? 8.403 -5.995 -1.633 1.00 88.75 98 ALA A CA 1
ATOM 752 C C . ALA A 1 98 ? 8.484 -7.028 -2.763 1.00 88.75 98 ALA A C 1
ATOM 754 O O . ALA A 1 98 ? 8.592 -8.228 -2.511 1.00 88.75 98 ALA A O 1
ATOM 755 N N . LEU A 1 99 ? 8.427 -6.561 -4.012 1.00 87.75 99 LEU A N 1
ATOM 756 C CA . LEU A 1 99 ? 8.475 -7.416 -5.199 1.00 87.75 99 LEU A CA 1
ATOM 757 C C . LEU A 1 99 ? 9.923 -7.590 -5.678 1.00 87.75 99 LEU A C 1
ATOM 759 O O . LEU A 1 99 ? 10.530 -6.685 -6.263 1.00 87.75 99 LEU A O 1
ATOM 763 N N . VAL A 1 100 ? 10.480 -8.778 -5.454 1.00 87.44 100 VAL A N 1
ATOM 764 C CA . VAL A 1 100 ? 11.846 -9.143 -5.862 1.00 87.44 100 VAL A CA 1
ATOM 765 C C . VAL A 1 100 ? 11.801 -9.964 -7.152 1.00 87.44 100 VAL A C 1
ATOM 767 O O . VAL A 1 100 ? 10.911 -10.782 -7.346 1.00 87.44 100 VAL A O 1
ATOM 770 N N . GLY A 1 101 ? 12.740 -9.712 -8.066 1.00 86.06 101 GLY A N 1
ATOM 771 C CA . GLY A 1 101 ? 12.804 -10.373 -9.373 1.00 86.06 101 GLY A CA 1
ATOM 772 C C . GLY A 1 101 ? 13.703 -9.629 -10.362 1.00 86.06 101 GLY A C 1
ATOM 773 O O . GLY A 1 101 ? 14.093 -8.487 -10.096 1.00 86.06 101 GLY A O 1
ATOM 774 N N . HIS A 1 102 ? 14.008 -10.267 -11.493 1.00 82.25 102 HIS A N 1
ATOM 775 C CA . HIS A 1 102 ? 14.816 -9.694 -12.575 1.00 82.25 102 HIS A CA 1
ATOM 776 C C . HIS A 1 102 ? 14.181 -8.418 -13.157 1.00 82.25 102 HIS A C 1
ATOM 778 O O . HIS A 1 102 ? 12.970 -8.206 -13.055 1.00 82.25 102 HIS A O 1
ATOM 784 N N . ALA A 1 103 ? 14.986 -7.540 -13.757 1.00 75.94 103 ALA A N 1
ATOM 785 C CA . ALA A 1 103 ? 14.463 -6.389 -14.491 1.00 75.94 103 ALA A CA 1
ATOM 786 C C . ALA A 1 103 ? 13.633 -6.866 -15.700 1.00 75.94 103 ALA A C 1
ATOM 788 O O . ALA A 1 103 ? 13.958 -7.875 -16.316 1.00 75.94 103 ALA A O 1
ATOM 789 N N . GLY A 1 104 ? 12.533 -6.178 -16.016 1.00 77.94 104 GLY A N 1
ATOM 790 C CA . GLY A 1 104 ? 11.678 -6.525 -17.161 1.00 77.94 104 GLY A CA 1
ATOM 791 C C . GLY A 1 104 ? 10.592 -7.571 -16.889 1.00 77.94 104 GLY A C 1
ATOM 792 O O . GLY A 1 104 ? 9.684 -7.713 -17.698 1.00 77.94 104 GLY A O 1
ATOM 793 N N . VAL A 1 105 ? 10.565 -8.217 -15.715 1.00 80.06 105 VAL A N 1
ATOM 794 C CA . VAL A 1 105 ? 9.474 -9.142 -15.341 1.00 80.06 105 VAL A CA 1
ATOM 795 C C . VAL A 1 105 ? 8.154 -8.429 -15.035 1.00 80.06 105 VAL A C 1
ATOM 797 O O . VAL A 1 105 ? 7.283 -9.033 -14.439 1.00 80.06 105 VAL A O 1
ATOM 800 N N . GLY A 1 106 ? 7.958 -7.155 -15.375 1.00 78.38 106 GLY A N 1
ATOM 801 C CA . GLY A 1 106 ? 6.677 -6.465 -15.174 1.00 78.38 106 GLY A CA 1
ATOM 802 C C . GLY A 1 106 ? 6.234 -6.358 -13.708 1.00 78.38 106 GLY A C 1
ATOM 803 O O . GLY A 1 106 ? 5.077 -6.62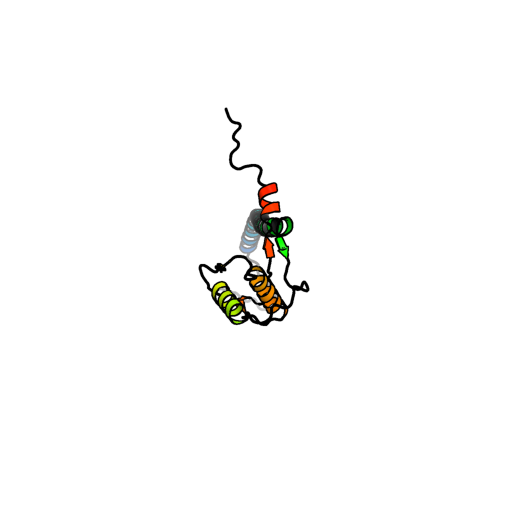0 -13.399 1.00 78.38 106 GLY A O 1
ATOM 804 N N . LYS A 1 107 ? 7.129 -5.992 -12.782 1.00 86.44 107 LYS A N 1
ATOM 805 C CA . LYS A 1 107 ? 6.765 -5.752 -11.367 1.00 86.44 107 LYS A CA 1
ATOM 806 C C . LYS A 1 107 ? 5.672 -4.685 -11.229 1.00 86.44 107 LYS A C 1
ATOM 808 O O . LYS A 1 107 ? 4.784 -4.819 -10.395 1.00 86.44 107 LYS A O 1
ATOM 813 N N . THR A 1 108 ? 5.706 -3.679 -12.100 1.00 85.00 108 THR A N 1
ATOM 814 C CA . THR A 1 108 ? 4.680 -2.635 -12.212 1.00 85.00 108 THR A CA 1
ATOM 815 C C . THR A 1 108 ? 3.310 -3.213 -12.561 1.00 85.00 108 THR A C 1
ATOM 817 O O . THR A 1 108 ? 2.315 -2.811 -11.968 1.00 85.00 108 THR A O 1
ATOM 820 N N . ALA A 1 109 ? 3.259 -4.241 -13.416 1.00 84.81 109 ALA A N 1
ATOM 821 C CA . ALA A 1 109 ? 2.011 -4.913 -13.766 1.00 84.81 109 ALA A CA 1
ATOM 822 C C . ALA A 1 109 ? 1.349 -5.561 -12.534 1.00 84.81 109 ALA A C 1
ATOM 824 O O . ALA A 1 109 ? 0.136 -5.552 -12.406 1.00 84.81 109 ALA A O 1
ATOM 825 N N . ILE A 1 110 ? 2.106 -6.059 -11.551 1.00 86.25 110 ILE A N 1
ATOM 826 C CA . ILE A 1 110 ? 1.500 -6.603 -10.319 1.00 86.25 110 ILE A CA 1
ATOM 827 C C . ILE A 1 110 ? 0.783 -5.491 -9.525 1.00 86.25 110 ILE A C 1
ATOM 829 O O . ILE A 1 110 ? -0.310 -5.711 -9.002 1.00 86.25 110 ILE A O 1
ATOM 833 N N . ALA A 1 111 ? 1.357 -4.283 -9.468 1.00 86.19 111 ALA A N 1
ATOM 834 C CA . ALA A 1 111 ? 0.729 -3.133 -8.812 1.00 86.19 111 ALA A CA 1
ATOM 835 C C . ALA A 1 111 ? -0.525 -2.640 -9.563 1.00 86.19 111 ALA A C 1
ATOM 837 O O . ALA A 1 111 ? -1.528 -2.295 -8.936 1.00 86.19 111 ALA A O 1
ATOM 838 N N . GLU A 1 112 ? -0.498 -2.658 -10.897 1.00 86.75 112 GLU A N 1
ATOM 839 C CA . GLU A 1 112 ? -1.650 -2.333 -11.748 1.00 86.75 112 GLU A CA 1
ATOM 840 C C . GLU A 1 112 ? -2.780 -3.365 -11.608 1.00 86.75 112 GLU A C 1
ATOM 842 O O . GLU A 1 112 ? -3.940 -2.994 -11.415 1.00 86.75 112 GLU A O 1
ATOM 847 N N . GLY A 1 113 ? -2.444 -4.659 -11.593 1.00 87.69 113 GLY A N 1
ATOM 848 C CA . GLY A 1 113 ? -3.396 -5.748 -11.364 1.00 87.69 113 GLY A CA 1
ATOM 849 C C . GLY A 1 113 ? -4.046 -5.677 -9.978 1.00 87.69 113 GLY A C 1
ATOM 850 O O . GLY A 1 113 ? -5.257 -5.868 -9.843 1.00 87.69 113 GLY A O 1
ATOM 851 N N . LEU A 1 114 ? -3.282 -5.301 -8.944 1.00 88.44 114 LEU A N 1
ATOM 852 C CA . LEU A 1 114 ? -3.830 -5.019 -7.614 1.00 88.44 114 LEU A CA 1
ATOM 853 C C . LEU A 1 114 ? -4.837 -3.857 -7.654 1.00 88.44 114 LEU A C 1
ATOM 855 O O . LEU A 1 114 ? -5.927 -3.967 -7.088 1.00 88.44 114 LEU A O 1
ATOM 859 N N . ALA A 1 115 ? -4.509 -2.759 -8.341 1.00 88.69 115 ALA A N 1
ATOM 860 C CA . ALA A 1 115 ? -5.406 -1.612 -8.478 1.00 88.69 115 ALA A CA 1
ATOM 861 C C . ALA A 1 115 ? -6.717 -1.984 -9.195 1.00 88.69 115 ALA A C 1
ATOM 863 O O . ALA A 1 115 ? -7.788 -1.523 -8.792 1.00 88.69 115 ALA A O 1
ATOM 864 N N . GLN A 1 116 ? -6.649 -2.862 -10.200 1.00 86.69 116 GLN A N 1
ATOM 865 C CA . GLN A 1 116 ? -7.821 -3.391 -10.898 1.00 86.69 116 GLN A CA 1
ATOM 866 C C . GLN A 1 116 ? -8.689 -4.276 -9.989 1.00 86.69 116 GLN A C 1
ATOM 868 O O . GLN A 1 116 ? -9.917 -4.148 -9.988 1.00 86.69 116 GLN A O 1
ATOM 873 N N . ARG A 1 117 ? -8.086 -5.146 -9.169 1.00 86.75 117 ARG A N 1
ATOM 874 C CA . ARG A 1 117 ? -8.836 -5.975 -8.207 1.00 86.75 117 ARG A CA 1
ATOM 875 C C . ARG A 1 117 ? -9.545 -5.141 -7.144 1.00 86.75 117 ARG A C 1
ATOM 877 O O . ARG A 1 117 ? -10.686 -5.438 -6.802 1.00 86.75 117 ARG A O 1
ATOM 884 N N . ILE A 1 118 ? -8.914 -4.066 -6.671 1.00 88.25 118 ILE A N 1
ATOM 885 C CA . ILE A 1 118 ? -9.545 -3.134 -5.729 1.00 88.25 118 ILE A CA 1
ATOM 886 C C . ILE A 1 118 ? -10.710 -2.391 -6.400 1.00 88.25 118 ILE A C 1
ATOM 888 O O . ILE A 1 118 ? -11.781 -2.288 -5.807 1.00 88.25 118 ILE A O 1
ATOM 892 N N . ALA A 1 119 ? -10.543 -1.933 -7.647 1.00 86.31 119 ALA A N 1
ATOM 893 C CA . ALA A 1 119 ? -11.605 -1.259 -8.401 1.00 86.31 119 ALA A CA 1
ATOM 894 C C . ALA A 1 119 ? -12.807 -2.176 -8.702 1.00 86.31 119 ALA A C 1
ATOM 896 O O . ALA A 1 119 ? -13.946 -1.720 -8.698 1.00 86.31 119 ALA A O 1
ATOM 897 N N . THR A 1 120 ? -12.560 -3.467 -8.935 1.00 85.44 120 THR A N 1
ATOM 898 C CA . THR A 1 120 ? -13.603 -4.480 -9.185 1.00 85.44 120 THR A CA 1
ATOM 899 C C . THR A 1 120 ? -14.201 -5.081 -7.910 1.00 85.44 120 THR A C 1
ATOM 901 O O . THR A 1 120 ? -15.132 -5.876 -7.996 1.00 85.44 120 THR A O 1
ATOM 904 N N . GLY A 1 121 ? -13.682 -4.733 -6.728 1.00 86.06 121 GLY A N 1
ATOM 905 C CA . GLY A 1 121 ? -14.153 -5.275 -5.450 1.00 86.06 121 GLY A CA 1
ATOM 906 C C . GLY A 1 121 ? -13.736 -6.726 -5.177 1.00 86.06 121 GLY A C 1
ATOM 907 O O . GLY A 1 121 ? -14.229 -7.331 -4.231 1.00 86.06 121 GLY A O 1
ATOM 908 N N . LYS A 1 122 ? -12.804 -7.292 -5.955 1.00 85.06 122 LYS A N 1
ATOM 909 C CA . LYS A 1 122 ? -12.245 -8.644 -5.760 1.00 85.06 122 LYS A CA 1
ATOM 910 C C . LYS A 1 122 ? -11.129 -8.655 -4.703 1.00 85.06 122 LYS A C 1
ATOM 912 O O . LYS A 1 122 ? -10.052 -9.203 -4.931 1.00 85.06 122 LYS A O 1
ATOM 917 N N . VAL A 1 123 ? -11.355 -7.999 -3.567 1.00 87.50 123 VAL A N 1
ATOM 918 C CA . VAL A 1 123 ? -10.401 -7.904 -2.451 1.00 87.50 123 VAL A CA 1
ATOM 919 C C . VAL A 1 123 ? -11.111 -8.125 -1.114 1.00 87.50 123 VAL A C 1
ATOM 921 O O . VAL A 1 123 ? -12.295 -7.811 -0.993 1.00 87.50 123 VAL A O 1
ATOM 924 N N . PRO A 1 124 ? -10.421 -8.661 -0.091 1.00 88.38 124 PRO A N 1
ATOM 925 C CA . PRO A 1 124 ? -11.002 -8.845 1.236 1.00 88.38 124 PRO A CA 1
ATOM 926 C C . PRO A 1 124 ? -11.416 -7.507 1.863 1.00 88.38 124 PRO A C 1
ATOM 928 O O . PRO A 1 124 ? -10.851 -6.459 1.549 1.00 88.38 124 PRO A O 1
ATOM 931 N N . ALA A 1 125 ? -12.353 -7.554 2.817 1.00 86.81 125 ALA A N 1
ATOM 932 C CA . ALA A 1 125 ? -12.939 -6.370 3.460 1.00 86.81 125 ALA A CA 1
ATOM 933 C C . ALA A 1 125 ? -11.902 -5.384 4.031 1.00 86.81 125 ALA A C 1
ATOM 935 O O . ALA A 1 125 ? -12.131 -4.181 4.031 1.00 86.81 125 ALA A O 1
ATOM 936 N N . ALA A 1 126 ? -10.736 -5.878 4.458 1.00 86.00 126 ALA A N 1
ATOM 937 C CA . ALA A 1 126 ? -9.639 -5.045 4.949 1.00 86.00 126 ALA A CA 1
ATOM 938 C C . ALA A 1 126 ? -9.053 -4.084 3.892 1.00 86.00 126 ALA A C 1
ATOM 940 O O . ALA A 1 126 ? -8.513 -3.043 4.252 1.00 86.00 126 ALA A O 1
ATOM 941 N N . LEU A 1 127 ? -9.143 -4.426 2.603 1.00 84.38 127 LEU A N 1
ATOM 942 C CA . LEU A 1 127 ? -8.645 -3.626 1.475 1.00 84.38 127 LEU A CA 1
ATOM 943 C C . LEU A 1 127 ? -9.778 -3.041 0.618 1.00 84.38 127 LE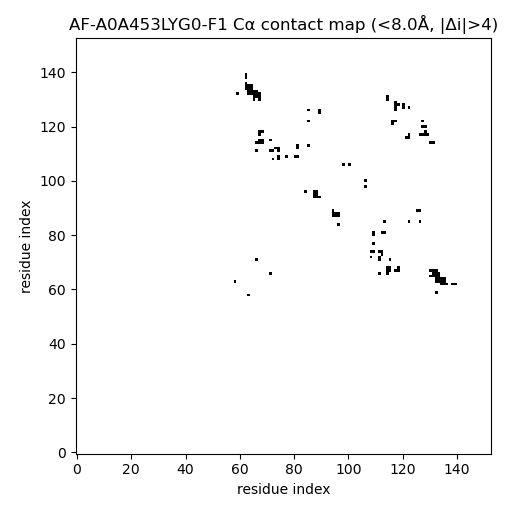U A C 1
ATOM 945 O O . LEU A 1 127 ? -9.512 -2.366 -0.380 1.00 84.38 127 LEU A O 1
ATOM 949 N N . ALA A 1 128 ? -11.036 -3.274 0.994 1.00 86.19 128 ALA A N 1
ATOM 950 C CA . ALA A 1 128 ? -12.181 -2.714 0.294 1.00 86.19 128 ALA A CA 1
ATOM 951 C C . ALA A 1 128 ? -12.147 -1.177 0.365 1.00 86.19 128 ALA A C 1
ATOM 953 O O . ALA A 1 128 ? -12.037 -0.588 1.439 1.00 86.19 128 ALA A O 1
ATOM 954 N N . GLY A 1 129 ? -12.204 -0.517 -0.795 1.00 83.31 129 GLY A N 1
ATOM 955 C CA . GLY A 1 129 ? -12.140 0.946 -0.886 1.00 83.31 129 GLY A CA 1
ATOM 956 C C . GLY A 1 129 ? -10.752 1.556 -0.642 1.00 83.31 129 GLY A C 1
ATOM 957 O O . GLY A 1 129 ? -10.633 2.783 -0.563 1.00 83.31 129 GLY A O 1
A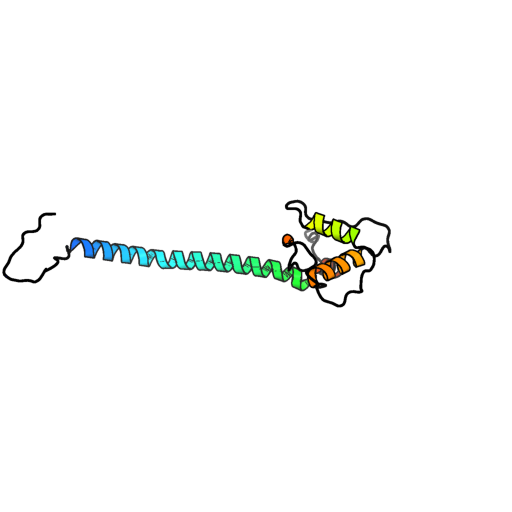TOM 958 N N . ALA A 1 130 ? -9.697 0.740 -0.541 1.00 85.81 130 ALA A N 1
ATOM 959 C CA . ALA A 1 130 ? -8.329 1.240 -0.482 1.00 85.81 130 ALA A CA 1
ATOM 960 C C . ALA A 1 130 ? -7.958 2.001 -1.771 1.00 85.81 130 ALA A C 1
ATOM 962 O O . ALA A 1 130 ? -8.469 1.730 -2.857 1.00 85.81 130 ALA A O 1
ATOM 963 N N . ARG A 1 131 ? -7.050 2.976 -1.662 1.00 85.19 131 ARG A N 1
ATOM 964 C CA . ARG A 1 131 ? -6.542 3.735 -2.815 1.00 85.19 131 ARG A CA 1
ATOM 965 C C . ARG A 1 131 ? -5.116 3.315 -3.104 1.00 85.19 131 ARG A C 1
ATOM 967 O O . ARG A 1 131 ? -4.286 3.328 -2.200 1.00 85.19 131 ARG A O 1
ATOM 974 N N . VAL A 1 132 ? -4.829 3.014 -4.365 1.00 86.75 132 VAL A N 1
ATOM 975 C CA . VAL A 1 132 ? -3.463 2.749 -4.813 1.00 86.75 132 VAL A CA 1
ATOM 976 C C . VAL A 1 132 ? -2.885 4.041 -5.373 1.00 86.75 132 VAL A C 1
ATOM 978 O O . VAL A 1 132 ? -3.477 4.681 -6.252 1.00 86.75 132 VAL A O 1
ATOM 981 N N . VAL A 1 133 ? -1.751 4.444 -4.808 1.00 86.12 133 VAL A N 1
ATOM 982 C CA . VAL A 1 133 ? -1.025 5.659 -5.171 1.00 86.12 133 VAL A CA 1
ATOM 983 C C . VAL A 1 133 ? 0.371 5.250 -5.599 1.00 86.12 133 VAL A C 1
ATOM 985 O O . VAL A 1 133 ? 1.100 4.621 -4.837 1.00 86.12 133 VAL A O 1
ATOM 988 N N . GLU A 1 134 ? 0.725 5.604 -6.822 1.00 86.25 134 GLU A N 1
ATOM 989 C CA . GLU A 1 134 ? 2.090 5.532 -7.314 1.00 86.25 134 GLU A CA 1
ATOM 990 C C . GLU A 1 134 ? 2.812 6.814 -6.899 1.00 86.25 134 GLU A C 1
ATOM 992 O O . GLU A 1 134 ? 2.280 7.910 -7.081 1.00 86.25 134 GLU A O 1
ATOM 997 N N . ILE A 1 135 ? 3.993 6.684 -6.304 1.00 84.25 135 ILE A N 1
ATOM 998 C CA . ILE A 1 135 ? 4.790 7.828 -5.856 1.00 84.25 135 ILE A CA 1
ATOM 999 C C . ILE A 1 135 ? 5.920 8.028 -6.856 1.00 84.25 135 ILE A C 1
ATOM 1001 O O . ILE A 1 135 ? 6.732 7.123 -7.050 1.00 84.25 135 ILE A O 1
ATOM 1005 N N . ASP A 1 136 ? 5.982 9.218 -7.455 1.00 82.62 136 ASP A N 1
ATOM 1006 C CA . ASP A 1 136 ? 7.124 9.599 -8.278 1.00 82.62 136 ASP A CA 1
ATOM 1007 C C . ASP A 1 136 ? 8.270 10.089 -7.386 1.00 82.62 136 ASP A C 1
ATOM 1009 O O . ASP A 1 136 ? 8.242 11.179 -6.807 1.00 82.62 136 ASP A O 1
ATOM 1013 N N . LEU A 1 137 ? 9.297 9.250 -7.274 1.00 80.94 137 LEU A N 1
ATOM 1014 C CA . LEU A 1 137 ? 10.504 9.565 -6.522 1.00 80.94 137 LEU A CA 1
ATOM 1015 C C . LEU A 1 137 ? 11.315 10.690 -7.181 1.00 80.94 137 LEU A C 1
ATOM 1017 O O . LEU A 1 137 ? 11.997 11.419 -6.467 1.00 80.94 137 LEU A O 1
ATOM 1021 N N . GLY A 1 138 ? 11.233 10.861 -8.504 1.00 79.44 138 GLY A N 1
ATOM 1022 C CA . GLY A 1 138 ? 11.927 11.930 -9.223 1.00 79.44 138 GLY A CA 1
ATOM 1023 C C . GLY A 1 138 ? 11.388 13.305 -8.837 1.00 79.44 138 GLY A C 1
ATOM 1024 O O . GLY A 1 138 ? 12.155 14.176 -8.428 1.00 79.44 138 GLY A O 1
ATOM 1025 N N . ALA A 1 139 ? 10.062 13.467 -8.865 1.00 75.00 139 ALA A N 1
ATOM 1026 C CA . ALA A 1 139 ? 9.392 14.676 -8.388 1.00 75.00 139 ALA A CA 1
ATOM 1027 C C . ALA A 1 139 ? 9.659 14.950 -6.898 1.00 75.00 139 ALA A C 1
ATOM 1029 O O . ALA A 1 139 ? 9.833 16.101 -6.499 1.00 75.00 139 ALA A O 1
ATOM 1030 N N . MET A 1 140 ? 9.731 13.900 -6.075 1.00 74.69 140 MET A N 1
ATOM 1031 C CA . MET A 1 140 ? 10.012 14.042 -4.647 1.00 74.69 140 MET A CA 1
ATOM 1032 C C . MET A 1 140 ? 11.450 14.517 -4.388 1.00 74.69 140 MET A C 1
ATOM 1034 O O . MET A 1 140 ? 11.652 15.438 -3.603 1.00 74.69 140 MET A O 1
ATOM 1038 N N . VAL A 1 141 ? 12.446 13.940 -5.070 1.00 76.44 141 VAL A N 1
ATOM 1039 C CA . VAL A 1 141 ? 13.864 14.311 -4.911 1.00 76.44 141 VAL A CA 1
ATOM 1040 C C . VAL A 1 141 ? 14.153 15.706 -5.471 1.00 76.44 141 VAL A C 1
ATOM 1042 O O . VAL A 1 141 ? 14.932 16.447 -4.876 1.00 76.44 141 VAL A O 1
ATOM 1045 N N . ALA A 1 142 ? 13.492 16.102 -6.563 1.00 72.31 142 ALA A N 1
ATOM 1046 C CA . ALA A 1 142 ? 13.642 17.432 -7.157 1.00 72.31 142 ALA A CA 1
ATOM 1047 C C . ALA A 1 142 ? 13.189 18.574 -6.225 1.00 72.31 142 ALA A C 1
ATOM 1049 O O . ALA A 1 142 ? 13.711 19.682 -6.316 1.00 72.31 142 ALA A O 1
ATOM 1050 N N . GLY A 1 143 ? 12.241 18.310 -5.317 1.00 61.97 143 GLY A N 1
ATOM 1051 C CA . GLY A 1 143 ? 11.781 19.270 -4.308 1.00 61.97 143 GLY A CA 1
ATOM 1052 C C . GLY A 1 143 ? 12.596 19.267 -3.008 1.00 61.97 143 GLY A C 1
ATOM 1053 O O . GLY A 1 143 ? 12.511 20.218 -2.232 1.00 61.97 143 GLY A O 1
ATOM 1054 N N . THR A 1 144 ? 13.400 18.231 -2.746 1.00 58.78 144 THR A N 1
ATOM 1055 C CA . THR A 1 144 ? 14.246 18.154 -1.546 1.00 58.78 144 THR A CA 1
ATOM 1056 C C . THR A 1 144 ? 15.637 18.723 -1.813 1.00 58.78 144 THR A C 1
ATOM 1058 O O . THR A 1 144 ? 16.597 17.977 -1.984 1.00 58.78 144 THR A O 1
ATOM 1061 N N . VAL A 1 145 ? 15.763 20.051 -1.824 1.00 57.50 145 VAL A N 1
ATOM 1062 C CA . VAL A 1 145 ? 17.073 20.729 -1.927 1.00 57.50 145 VAL A CA 1
ATOM 1063 C C . VAL A 1 145 ? 17.874 20.676 -0.615 1.00 57.50 145 VAL A C 1
ATOM 1065 O O . VAL A 1 145 ? 19.071 20.927 -0.621 1.00 57.50 145 VAL A O 1
ATOM 1068 N N . LEU A 1 146 ? 17.286 20.266 0.512 1.00 55.94 146 LEU A N 1
ATOM 1069 C CA . LEU A 1 146 ? 17.989 20.263 1.799 1.00 55.94 146 LEU A CA 1
ATOM 1070 C C . LEU A 1 146 ? 18.171 18.856 2.365 1.00 55.94 146 LEU A C 1
ATOM 1072 O O . LEU A 1 146 ? 17.352 18.337 3.121 1.00 55.94 146 LEU A O 1
ATOM 1076 N N . ARG A 1 147 ? 19.322 18.264 2.042 1.00 51.28 147 ARG A N 1
ATOM 1077 C CA . ARG A 1 147 ? 20.020 17.356 2.956 1.00 51.28 147 ARG A CA 1
ATOM 1078 C C . ARG A 1 147 ? 21.280 18.068 3.434 1.00 51.28 147 ARG A C 1
ATOM 1080 O O . ARG A 1 147 ? 22.317 17.967 2.794 1.00 51.28 147 ARG A O 1
ATOM 1087 N N . GLY A 1 148 ? 21.145 18.780 4.552 1.00 54.56 148 GLY A N 1
ATOM 1088 C CA . GLY A 1 148 ? 22.211 19.573 5.155 1.00 54.56 148 GLY A CA 1
ATOM 1089 C C . GLY A 1 148 ? 22.404 20.908 4.445 1.00 54.56 148 GLY A C 1
ATOM 1090 O O . GLY A 1 148 ? 22.913 20.953 3.330 1.00 54.56 148 GLY A O 1
ATOM 1091 N N . ASP A 1 149 ? 22.033 21.991 5.124 1.00 47.66 149 ASP A N 1
ATOM 1092 C CA . ASP A 1 149 ? 22.635 23.304 4.918 1.00 47.66 149 ASP A CA 1
ATOM 1093 C C . ASP A 1 149 ? 24.158 23.154 5.048 1.00 47.66 149 ASP A C 1
ATOM 1095 O O . ASP A 1 149 ? 24.721 23.189 6.139 1.00 47.66 149 ASP A O 1
ATOM 1099 N N . SER A 1 150 ? 24.846 22.923 3.933 1.00 50.16 150 SER A N 1
ATOM 1100 C CA . SER A 1 150 ? 26.310 22.908 3.862 1.00 50.16 150 SER A CA 1
ATOM 1101 C C . SER A 1 150 ? 26.908 24.321 3.797 1.00 50.16 150 SER A C 1
ATOM 1103 O O . SER A 1 150 ? 28.100 24.474 3.549 1.00 50.16 150 SER A O 1
ATOM 1105 N N . TRP A 1 151 ? 26.103 25.348 4.086 1.00 39.38 151 TRP A N 1
ATOM 1106 C CA . TRP A 1 151 ? 26.514 26.743 4.232 1.00 39.38 151 TRP A CA 1
ATOM 1107 C C . TRP A 1 151 ? 26.283 27.222 5.668 1.00 39.38 151 TRP A C 1
ATOM 1109 O O . TRP A 1 151 ? 25.422 28.047 5.951 1.00 39.38 151 TRP A O 1
ATOM 1119 N N . CYS A 1 152 ? 27.075 26.679 6.586 1.00 42.34 152 CYS A N 1
ATOM 1120 C CA . CYS A 1 152 ? 27.501 27.390 7.785 1.00 42.34 152 CYS A CA 1
ATOM 1121 C C . CYS A 1 152 ? 28.981 27.046 8.002 1.00 42.34 152 CYS A C 1
ATOM 1123 O O . CYS A 1 152 ? 29.325 26.150 8.770 1.00 42.34 152 CYS A O 1
ATOM 1125 N N . TRP A 1 153 ? 29.831 27.714 7.225 1.00 38.00 153 TRP A N 1
ATOM 1126 C CA . TRP A 1 153 ? 31.199 28.077 7.590 1.00 38.00 153 TRP A CA 1
ATOM 1127 C C . TRP A 1 153 ? 31.246 29.601 7.639 1.00 38.00 153 TRP A C 1
ATOM 1129 O O . TRP A 1 153 ? 30.579 30.215 6.772 1.00 38.00 153 TRP A O 1
#

Sequence (153 aa):
MIGTYDPLLGAQVVQRTAAQGSVLHQLSLIWRGIEPFVFLGAAVGLGWAAWTYYDRKAAMRTYGRHITGKGVGLVVGRDDEIDRVISILCRKTKNCAALVGHAGVGKTAIAEGLAQRIATGKVPAALAGARVVEIDLGAMVAGTVLRGDSWCW